Protein AF-A0A532E1U7-F1 (afdb_monomer)

pLDDT: mean 78.83, std 13.59, range [43.84, 97.12]

Foldseek 3Di:
DPPDDPVCCCVVVPCNVVVVVVVVVVVVVVVVVVVVVVVVVVVVVVPPDPPVVPPDD

Sequence (57 aa):
MRWGSWSEFLAMGGYGLYVWISFGVTMLSMVGEVLALRRRHAAAVGDIPAPLARTDV

Solvent-accessible surface area (backbone atoms only — not comparable to full-atom values): 3522 Å² total; per-residue (Å²): 136,81,80,72,50,75,66,46,65,58,54,38,89,76,52,24,62,59,54,54,48,53,53,48,50,53,50,50,52,54,51,50,51,52,52,51,50,53,53,51,49,56,5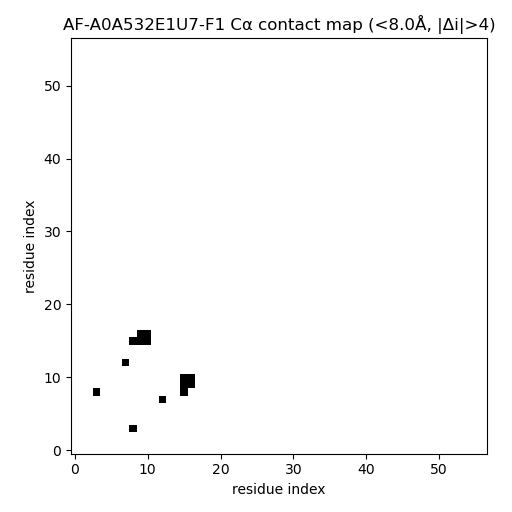1,54,66,73,61,60,71,79,67,82,83,67,78,78,129

Radius of gyration: 23.72 Å; Cα contacts (8 Å, |Δi|>4): 7; chains: 1; bounding box: 43×20×66 Å

Structure (mmCIF, N/CA/C/O backbone):
data_AF-A0A532E1U7-F1
#
_entry.id   AF-A0A532E1U7-F1
#
loop_
_atom_site.group_PDB
_atom_site.id
_atom_site.type_symbol
_atom_site.label_atom_id
_atom_site.label_alt_id
_atom_site.label_comp_id
_atom_site.label_asym_id
_atom_site.label_entity_id
_atom_site.label_seq_id
_atom_site.pdbx_PDB_ins_code
_atom_site.Cartn_x
_atom_site.Cartn_y
_atom_site.Cartn_z
_atom_site.occupancy
_atom_site.B_iso_or_equiv
_atom_site.auth_seq_id
_atom_site.auth_comp_id
_atom_site.auth_asym_id
_atom_site.auth_atom_id
_atom_site.pdbx_PDB_model_num
ATOM 1 N N . MET A 1 1 ? -19.743 -16.399 20.973 1.00 43.84 1 MET A N 1
ATOM 2 C CA . MET A 1 1 ? -18.596 -15.780 20.274 1.00 43.84 1 MET A CA 1
ATOM 3 C C . MET A 1 1 ? -19.163 -14.779 19.281 1.00 43.84 1 MET A C 1
ATOM 5 O O . MET A 1 1 ? -19.753 -15.192 18.294 1.00 43.84 1 MET A O 1
ATOM 9 N N . ARG A 1 2 ? -19.133 -13.482 19.606 1.00 51.88 2 ARG A N 1
ATOM 10 C CA . ARG A 1 2 ? -19.605 -12.422 18.704 1.00 51.88 2 ARG A CA 1
ATOM 11 C C . ARG A 1 2 ? -18.389 -12.023 17.883 1.00 51.88 2 ARG A C 1
ATOM 13 O O . ARG A 1 2 ? -17.488 -11.399 18.428 1.00 51.88 2 ARG A O 1
ATOM 20 N N . TRP A 1 3 ? -18.317 -12.487 16.639 1.00 58.75 3 TRP A N 1
ATOM 21 C CA . TRP A 1 3 ? -17.346 -11.962 15.688 1.00 58.75 3 TRP A CA 1
ATOM 22 C C . 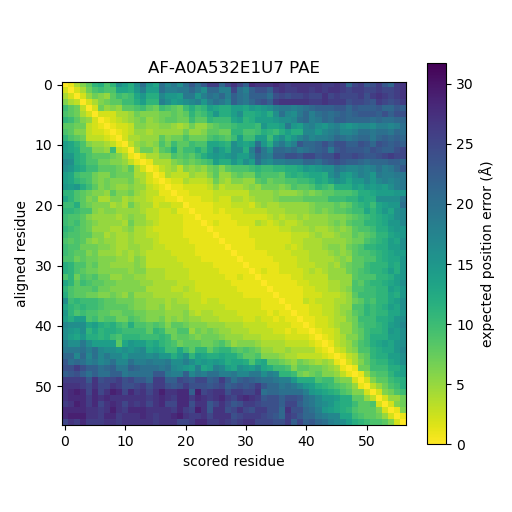TRP A 1 3 ? -17.654 -10.474 15.550 1.00 58.75 3 TRP A C 1
ATOM 24 O O . TRP A 1 3 ? -18.693 -10.100 15.000 1.00 58.75 3 TRP A O 1
ATOM 34 N N . GLY A 1 4 ? -16.811 -9.657 16.175 1.00 61.88 4 GLY A N 1
ATOM 35 C CA . GLY A 1 4 ? -16.879 -8.217 16.060 1.00 61.88 4 GLY A CA 1
ATOM 36 C C . GLY A 1 4 ? -16.747 -7.856 14.590 1.00 61.88 4 GLY A C 1
ATOM 37 O O . GLY A 1 4 ? -15.908 -8.407 13.882 1.00 61.88 4 GLY A O 1
ATOM 38 N N . SER A 1 5 ? -17.675 -7.057 14.095 1.00 71.00 5 SER A N 1
ATOM 39 C CA . SER A 1 5 ? -17.884 -6.816 12.666 1.00 71.00 5 SER A CA 1
ATOM 40 C C . SER A 1 5 ? -16.599 -6.412 11.919 1.00 71.00 5 SER A C 1
ATOM 42 O O . SER A 1 5 ? -15.644 -5.920 12.515 1.00 71.00 5 SER A O 1
ATO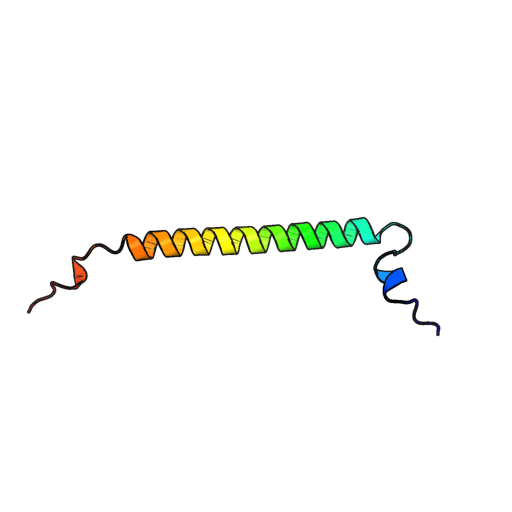M 44 N N . TRP A 1 6 ? -16.593 -6.503 10.583 1.00 66.88 6 TRP A N 1
ATOM 45 C CA . TRP A 1 6 ? -15.530 -5.915 9.745 1.00 66.88 6 TRP A CA 1
ATOM 46 C C . TRP A 1 6 ? -15.208 -4.456 10.120 1.00 66.88 6 TRP A C 1
ATOM 48 O O . TRP A 1 6 ? -14.058 -4.032 10.035 1.00 66.88 6 TRP A O 1
ATOM 58 N N . SER A 1 7 ? -16.205 -3.714 10.616 1.00 67.50 7 SER A N 1
ATOM 59 C CA . SER A 1 7 ? -16.040 -2.349 11.112 1.00 67.50 7 SER A CA 1
ATOM 60 C C . SER A 1 7 ? -15.131 -2.251 12.341 1.00 67.50 7 SER A C 1
ATOM 62 O O . SER A 1 7 ? -14.426 -1.258 12.461 1.00 67.50 7 SER A O 1
ATOM 64 N N . GLU A 1 8 ? -15.097 -3.245 13.233 1.00 70.50 8 GLU A N 1
ATOM 65 C CA . GLU A 1 8 ? -14.183 -3.272 14.390 1.00 70.50 8 GLU A CA 1
ATOM 66 C C . GLU A 1 8 ? -12.749 -3.620 13.985 1.00 70.50 8 GLU A C 1
ATOM 68 O O . GLU A 1 8 ? -11.806 -3.194 14.642 1.00 70.50 8 GLU A O 1
ATOM 73 N N . PHE A 1 9 ? -12.566 -4.334 12.873 1.00 67.88 9 PHE A N 1
ATOM 74 C CA . PHE A 1 9 ? -11.244 -4.601 12.299 1.00 67.88 9 PHE A CA 1
ATOM 75 C C . PHE A 1 9 ? -10.652 -3.353 11.622 1.00 67.88 9 PHE A C 1
ATOM 77 O O . PHE A 1 9 ? -9.451 -3.096 11.681 1.00 67.88 9 PHE A O 1
ATOM 84 N N . LEU 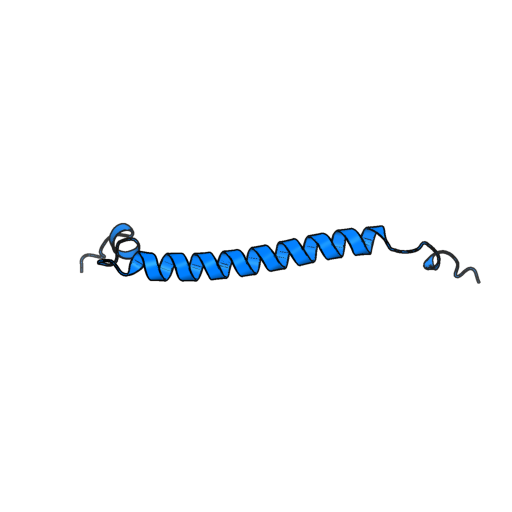A 1 10 ? -11.508 -2.538 11.002 1.00 69.44 10 LEU A N 1
ATOM 85 C CA . LEU A 1 10 ? -11.143 -1.226 10.462 1.00 69.44 10 LEU A CA 1
ATOM 86 C C . LEU A 1 10 ? -10.950 -0.184 11.574 1.00 69.44 10 LEU A C 1
ATOM 88 O O . LEU A 1 10 ? -10.005 0.602 11.531 1.00 69.44 10 LEU A O 1
ATOM 92 N N . ALA A 1 11 ? -11.805 -0.213 12.595 1.00 67.94 11 ALA A N 1
ATOM 93 C CA . ALA A 1 11 ? -11.800 0.703 13.728 1.00 67.94 11 ALA A CA 1
ATOM 94 C C . ALA A 1 11 ? -11.245 0.046 15.004 1.00 67.94 11 ALA A C 1
ATOM 96 O O . ALA A 1 11 ? -11.795 0.279 16.078 1.00 67.94 11 ALA A O 1
ATOM 97 N N . MET A 1 12 ? -10.173 -0.760 14.892 1.00 65.69 12 MET A N 1
ATOM 98 C CA . MET A 1 12 ? -9.503 -1.474 16.001 1.00 65.69 12 MET A CA 1
ATOM 99 C C . MET A 1 12 ? -9.024 -0.506 17.095 1.00 65.69 12 MET A C 1
ATOM 101 O O . MET A 1 12 ? -7.845 -0.168 17.146 1.00 65.69 12 MET A O 1
ATOM 105 N N . GLY A 1 13 ? -9.925 0.014 17.928 1.00 65.50 13 GLY A N 1
ATOM 106 C CA . GLY A 1 13 ? -9.646 0.830 19.113 1.00 65.50 13 GLY A CA 1
ATOM 107 C C . GLY A 1 13 ? -8.658 1.997 18.950 1.00 65.50 13 GLY A C 1
ATOM 108 O O . GLY A 1 13 ? -8.086 2.414 19.948 1.00 65.50 13 GLY A O 1
ATOM 109 N N . GLY A 1 14 ? -8.411 2.497 17.729 1.00 69.50 14 GLY A N 1
ATOM 110 C CA . GLY A 1 14 ? -7.405 3.530 17.422 1.00 69.50 14 GLY A CA 1
ATOM 111 C C . GLY A 1 14 ? -6.156 3.061 16.651 1.00 69.50 14 GLY A C 1
ATOM 112 O O . GLY A 1 14 ? -5.479 3.891 16.050 1.00 69.50 14 GLY A O 1
ATOM 113 N N . TYR A 1 15 ? -5.874 1.756 16.568 1.00 72.38 15 TYR A N 1
ATOM 114 C CA . TYR A 1 15 ? -4.686 1.207 15.884 1.00 72.38 15 TYR A CA 1
ATOM 115 C C . TYR A 1 15 ? -4.887 0.896 14.397 1.00 72.38 15 TYR A C 1
ATOM 117 O O . TYR A 1 15 ? -3.911 0.807 13.652 1.00 72.38 15 TYR A O 1
ATOM 125 N N . GLY A 1 16 ? -6.137 0.761 13.941 1.00 76.56 16 GLY A N 1
ATOM 126 C CA . GLY A 1 16 ? -6.448 0.442 12.542 1.00 76.56 16 GLY A CA 1
ATOM 127 C C . GLY A 1 16 ? -5.833 1.441 11.556 1.00 76.56 16 GLY A C 1
ATOM 128 O O . GLY A 1 16 ? -5.264 1.037 10.547 1.00 76.56 16 GLY A O 1
ATOM 129 N N . LEU A 1 17 ? -5.843 2.736 11.893 1.00 77.50 17 LEU A N 1
ATOM 130 C CA . LEU A 1 17 ? -5.216 3.794 11.092 1.00 77.50 17 LEU A CA 1
ATOM 131 C C . LEU A 1 17 ? -3.729 3.532 10.822 1.00 77.50 17 LEU A C 1
ATOM 133 O O . LEU A 1 17 ? -3.273 3.729 9.699 1.00 77.50 17 LEU A O 1
ATOM 137 N N . TYR A 1 18 ? -2.987 3.055 11.825 1.00 79.69 18 TYR A N 1
ATOM 138 C CA . TYR A 1 18 ? -1.557 2.776 11.691 1.00 79.69 18 TYR A CA 1
ATOM 139 C C . TYR A 1 18 ? -1.314 1.632 10.703 1.00 79.69 18 TYR A C 1
ATOM 141 O O . TYR A 1 18 ? -0.504 1.752 9.788 1.00 79.69 18 TYR A O 1
ATOM 149 N N . VAL A 1 19 ? -2.082 0.550 10.846 1.00 84.31 19 VAL A N 1
ATOM 150 C CA . VAL A 1 19 ? -1.993 -0.633 9.985 1.00 84.31 19 VAL A CA 1
ATOM 151 C C . VAL A 1 19 ? -2.352 -0.267 8.546 1.00 84.31 19 VAL A C 1
ATOM 153 O O . VAL A 1 19 ? -1.555 -0.479 7.634 1.00 84.31 19 VAL A O 1
ATOM 156 N N . TRP A 1 20 ? -3.514 0.350 8.336 1.00 86.94 20 TRP A N 1
ATOM 157 C CA . TRP A 1 20 ? -3.992 0.701 7.000 1.00 86.94 20 TRP A CA 1
ATOM 158 C C . TRP A 1 20 ? -3.079 1.695 6.283 1.00 86.94 20 TRP A C 1
ATOM 160 O O . TRP A 1 20 ? -2.870 1.548 5.080 1.00 86.94 20 TRP A O 1
ATOM 170 N N . ILE A 1 21 ? -2.477 2.653 6.997 1.00 89.19 21 ILE A N 1
ATOM 171 C CA . ILE A 1 21 ? -1.484 3.552 6.396 1.00 89.19 21 ILE A CA 1
ATOM 172 C C . ILE A 1 21 ? -0.208 2.793 6.024 1.00 89.19 21 ILE A C 1
ATOM 174 O O . ILE A 1 21 ? 0.276 2.985 4.913 1.00 89.19 21 ILE A O 1
ATOM 178 N N . SER A 1 22 ? 0.323 1.905 6.872 1.00 91.00 22 SER A N 1
ATOM 179 C CA . SER A 1 22 ? 1.504 1.104 6.512 1.00 91.00 22 SER A CA 1
ATOM 180 C C . SER A 1 22 ? 1.255 0.243 5.271 1.00 91.00 22 SER A C 1
ATOM 182 O O . SER A 1 22 ? 2.054 0.277 4.336 1.00 91.00 22 SER A O 1
ATOM 184 N N . PHE A 1 23 ? 0.115 -0.453 5.210 1.00 91.75 23 PHE A N 1
ATOM 185 C CA . PHE A 1 23 ? -0.285 -1.215 4.024 1.00 91.75 23 PHE A CA 1
ATOM 186 C C . PHE A 1 23 ? -0.483 -0.314 2.799 1.00 91.75 23 PHE A C 1
ATOM 188 O O . PHE A 1 23 ? -0.045 -0.665 1.705 1.00 91.75 23 PHE A O 1
ATOM 195 N N . GLY A 1 24 ? -1.088 0.863 2.976 1.00 94.31 24 GLY A N 1
ATOM 196 C CA . GLY A 1 24 ? -1.255 1.856 1.917 1.00 94.31 24 GLY A CA 1
ATOM 197 C C . GLY A 1 24 ? 0.078 2.360 1.363 1.00 94.31 24 GLY A C 1
ATOM 198 O O . GLY A 1 24 ? 0.239 2.436 0.148 1.00 94.31 24 GLY A O 1
ATOM 199 N N . VAL A 1 25 ? 1.059 2.636 2.227 1.00 95.69 25 VAL A N 1
ATOM 200 C CA . VAL A 1 25 ? 2.413 3.047 1.825 1.00 95.69 25 VAL A CA 1
ATOM 201 C C . VAL A 1 25 ? 3.122 1.919 1.078 1.00 95.69 25 VAL A C 1
ATOM 203 O O . VAL A 1 25 ? 3.694 2.164 0.019 1.00 95.69 25 VAL A O 1
ATOM 206 N N . THR A 1 26 ? 3.049 0.676 1.562 1.00 95.38 26 THR A N 1
ATOM 207 C CA . THR A 1 26 ? 3.630 -0.476 0.854 1.00 95.38 26 THR A CA 1
ATOM 208 C C . THR A 1 26 ? 2.996 -0.670 -0.525 1.00 95.38 26 THR A C 1
ATOM 210 O O . THR A 1 26 ? 3.712 -0.808 -1.518 1.00 95.38 26 THR A O 1
ATOM 213 N N . MET A 1 27 ? 1.663 -0.624 -0.605 1.00 96.19 27 MET A N 1
ATOM 214 C CA . MET A 1 27 ? 0.912 -0.714 -1.859 1.00 96.19 27 MET A CA 1
ATOM 215 C C . MET A 1 27 ? 1.321 0.406 -2.825 1.00 96.19 27 MET A C 1
ATOM 217 O O . MET A 1 27 ? 1.573 0.147 -4.001 1.00 96.19 27 MET A O 1
ATOM 221 N N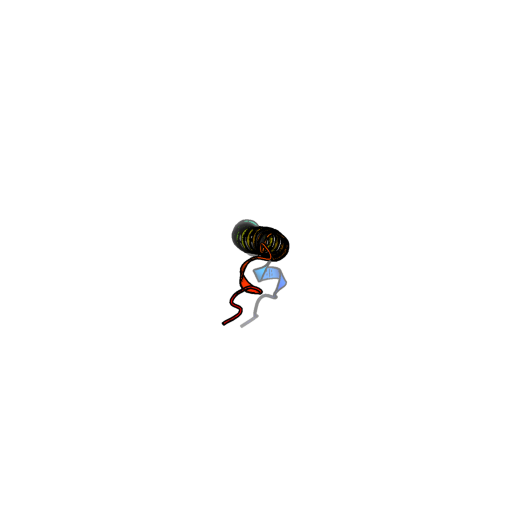 . LEU A 1 28 ? 1.441 1.640 -2.329 1.00 96.88 28 LEU A N 1
ATOM 222 C CA . LEU A 1 28 ? 1.854 2.795 -3.121 1.00 96.88 28 LEU A CA 1
ATOM 223 C C . LEU A 1 28 ? 3.272 2.624 -3.674 1.00 96.88 28 LEU A C 1
ATOM 225 O O . LEU A 1 28 ? 3.491 2.894 -4.854 1.00 96.88 28 LEU A O 1
ATOM 229 N N . SER A 1 29 ? 4.210 2.132 -2.864 1.00 96.44 29 SER A N 1
ATOM 230 C CA . SER A 1 29 ? 5.578 1.847 -3.306 1.00 96.44 29 SER A CA 1
ATOM 231 C C . SER A 1 29 ? 5.609 0.784 -4.405 1.00 96.44 29 SER A C 1
ATOM 233 O O . SER A 1 29 ? 6.234 1.002 -5.442 1.00 96.44 29 SER A O 1
ATOM 235 N N . MET A 1 30 ? 4.878 -0.326 -4.239 1.00 96.81 30 MET A N 1
ATOM 236 C CA . MET A 1 30 ? 4.793 -1.367 -5.274 1.00 96.81 30 MET A CA 1
ATOM 237 C C . MET A 1 30 ? 4.191 -0.828 -6.576 1.00 96.81 30 MET A C 1
ATOM 239 O O . MET A 1 30 ? 4.733 -1.063 -7.655 1.00 96.81 30 MET A O 1
ATOM 243 N N . VAL A 1 31 ? 3.091 -0.074 -6.493 1.00 97.12 31 VAL A N 1
ATOM 244 C CA . VAL A 1 31 ? 2.455 0.538 -7.670 1.00 97.12 31 VAL A CA 1
ATOM 245 C C . VAL A 1 31 ? 3.398 1.539 -8.339 1.00 97.12 31 VAL A C 1
ATOM 247 O O . VAL A 1 31 ? 3.511 1.541 -9.566 1.00 97.12 31 VAL A O 1
ATOM 250 N N . GLY A 1 32 ? 4.103 2.355 -7.555 1.00 96.81 32 GLY A N 1
ATOM 251 C CA . GLY A 1 32 ? 5.103 3.296 -8.052 1.00 96.81 32 GLY A CA 1
ATOM 252 C C . GLY A 1 32 ? 6.213 2.598 -8.836 1.00 96.81 32 GLY A C 1
ATOM 253 O O . GLY A 1 32 ? 6.535 3.019 -9.950 1.00 96.81 32 GLY A O 1
ATOM 254 N N . GLU A 1 33 ? 6.736 1.493 -8.309 1.00 95.69 33 GLU A N 1
ATOM 255 C CA . GLU A 1 33 ? 7.770 0.697 -8.971 1.00 95.69 33 GLU A CA 1
ATOM 256 C C . GLU A 1 33 ? 7.265 0.083 -10.284 1.00 95.69 33 GLU A C 1
ATOM 258 O O . GLU A 1 33 ? 7.911 0.211 -11.328 1.00 95.69 33 GLU A O 1
ATOM 263 N N . VAL A 1 34 ? 6.064 -0.504 -10.270 1.00 95.50 34 VAL A N 1
ATOM 264 C CA . VAL A 1 34 ? 5.425 -1.074 -11.467 1.00 95.50 34 VAL A CA 1
ATOM 265 C C . VAL A 1 34 ? 5.205 -0.002 -12.534 1.00 95.50 34 VAL A C 1
ATOM 267 O O . VAL A 1 34 ? 5.493 -0.227 -13.710 1.00 95.50 34 VAL A O 1
ATOM 270 N N . LEU A 1 35 ? 4.725 1.183 -12.156 1.00 95.31 35 LEU A N 1
ATOM 271 C CA . LEU A 1 35 ? 4.541 2.292 -13.091 1.00 95.31 35 LEU A CA 1
ATOM 272 C C . LEU A 1 35 ? 5.879 2.776 -13.662 1.00 95.31 35 LEU A C 1
ATOM 274 O O . LEU A 1 35 ? 5.975 3.009 -14.869 1.00 95.31 35 LEU A O 1
ATOM 278 N N . ALA A 1 36 ? 6.919 2.891 -12.835 1.00 93.94 36 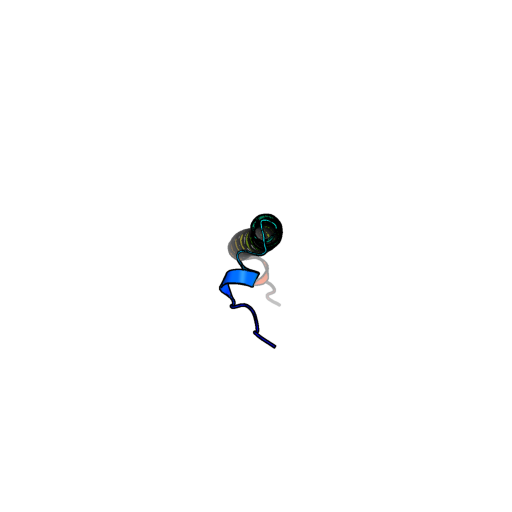ALA A N 1
ATOM 279 C CA . ALA A 1 36 ? 8.256 3.267 -13.285 1.00 93.94 36 ALA A CA 1
ATOM 280 C C . ALA A 1 36 ? 8.835 2.240 -14.273 1.00 93.94 36 ALA A C 1
ATOM 282 O O . ALA A 1 36 ? 9.351 2.623 -15.326 1.00 93.94 36 ALA A O 1
ATOM 283 N N . LEU A 1 37 ? 8.685 0.946 -13.983 1.00 93.19 37 LEU A N 1
ATOM 284 C CA . LEU A 1 37 ? 9.071 -0.150 -14.873 1.00 93.19 37 LEU A CA 1
ATOM 285 C C . LEU A 1 37 ? 8.323 -0.089 -16.205 1.00 93.19 37 LEU A C 1
ATOM 287 O O . LEU A 1 37 ? 8.952 -0.145 -17.259 1.00 93.19 37 LEU A O 1
ATOM 291 N N . ARG A 1 38 ? 6.999 0.102 -16.183 1.00 92.56 38 ARG A N 1
ATOM 292 C CA . ARG A 1 38 ? 6.190 0.213 -17.410 1.00 92.56 38 ARG A CA 1
ATOM 293 C C . ARG A 1 38 ? 6.617 1.400 -18.271 1.00 92.56 38 ARG A C 1
ATOM 295 O O . ARG A 1 38 ? 6.714 1.257 -19.487 1.00 92.56 38 ARG A O 1
ATOM 302 N N . ARG A 1 39 ? 6.927 2.545 -17.654 1.00 90.06 39 ARG A N 1
ATOM 303 C CA . ARG A 1 39 ? 7.441 3.731 -18.362 1.00 90.06 39 ARG A CA 1
ATOM 304 C C . ARG A 1 39 ? 8.804 3.467 -19.003 1.00 90.06 39 ARG A C 1
ATOM 306 O O . ARG A 1 39 ? 9.001 3.829 -20.157 1.00 90.06 39 ARG A O 1
ATOM 313 N N . ARG A 1 40 ? 9.720 2.812 -18.283 1.00 87.56 40 ARG A N 1
ATOM 314 C CA . 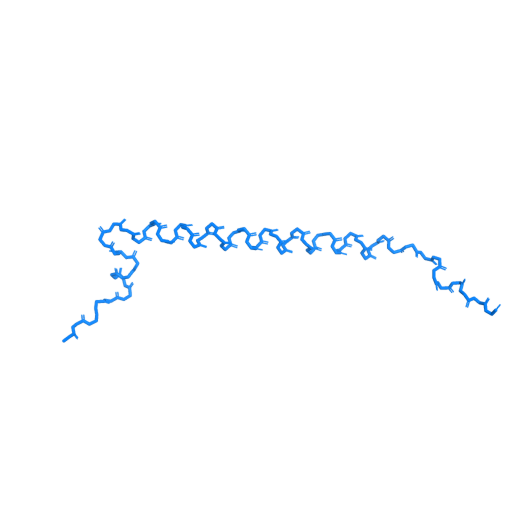ARG A 1 40 ? 11.046 2.432 -18.807 1.00 87.56 40 ARG A CA 1
ATOM 315 C C . ARG A 1 40 ? 10.943 1.421 -19.943 1.00 87.56 40 ARG A C 1
ATOM 317 O O . ARG A 1 40 ? 11.627 1.572 -20.944 1.00 87.56 40 ARG A O 1
ATOM 324 N N . HIS A 1 41 ? 10.063 0.433 -19.813 1.00 86.38 41 HIS A N 1
ATOM 325 C CA . HIS A 1 41 ? 9.831 -0.561 -20.855 1.00 86.38 41 HIS A CA 1
ATOM 326 C C . HIS A 1 41 ? 9.240 0.076 -22.119 1.00 86.38 41 HIS A C 1
ATOM 328 O O . HIS A 1 41 ? 9.703 -0.204 -23.217 1.00 86.38 41 HIS A O 1
ATOM 334 N N . ALA A 1 42 ? 8.258 0.972 -21.978 1.00 85.50 42 ALA A N 1
ATOM 335 C CA . ALA A 1 42 ? 7.701 1.707 -23.114 1.00 85.50 42 ALA A CA 1
ATOM 336 C C . ALA A 1 42 ? 8.762 2.565 -23.826 1.00 85.50 42 ALA A C 1
ATOM 338 O O . ALA A 1 42 ? 8.793 2.595 -25.053 1.00 85.50 42 ALA A O 1
ATOM 339 N N . ALA A 1 43 ? 9.655 3.211 -23.067 1.00 83.69 43 ALA A N 1
ATOM 340 C CA . ALA A 1 43 ? 10.772 3.964 -23.632 1.00 83.69 43 ALA A CA 1
ATOM 341 C C . ALA A 1 43 ? 11.768 3.048 -24.365 1.00 83.69 43 ALA A C 1
ATOM 343 O O . ALA A 1 43 ? 12.104 3.321 -25.507 1.00 83.69 43 ALA A O 1
ATOM 344 N N . ALA A 1 44 ? 12.173 1.928 -23.757 1.00 81.50 44 ALA A N 1
ATOM 345 C CA . ALA A 1 44 ? 13.137 0.995 -24.345 1.00 81.50 44 ALA A CA 1
ATOM 346 C C . ALA A 1 44 ? 12.613 0.275 -25.601 1.00 81.50 44 ALA A C 1
ATOM 348 O O . ALA A 1 44 ? 13.386 0.009 -26.515 1.00 81.50 44 ALA A O 1
ATOM 349 N N . VAL A 1 45 ? 11.310 -0.025 -25.672 1.00 81.19 45 VAL A N 1
ATOM 350 C CA . VAL A 1 45 ? 10.681 -0.595 -26.880 1.00 81.19 45 VAL A CA 1
ATOM 351 C C . VAL A 1 45 ? 10.624 0.426 -28.017 1.00 81.19 45 VAL A C 1
ATOM 353 O O . VAL A 1 45 ? 10.793 0.054 -29.174 1.00 81.19 45 VAL A O 1
ATOM 356 N N . GLY A 1 46 ? 10.405 1.707 -27.706 1.00 77.44 46 GLY A N 1
ATOM 357 C CA . GLY A 1 46 ? 10.435 2.779 -28.705 1.00 77.44 46 GLY A CA 1
ATOM 358 C C . GLY A 1 46 ? 11.836 3.072 -29.245 1.00 77.44 46 GLY A C 1
ATOM 359 O O . GLY A 1 46 ? 11.959 3.551 -30.367 1.00 77.44 46 GLY A O 1
ATOM 360 N N . ASP A 1 47 ? 12.869 2.750 -28.465 1.00 72.19 47 ASP A N 1
ATOM 361 C CA . ASP A 1 47 ? 14.271 3.042 -28.770 1.00 72.19 47 ASP A CA 1
ATOM 362 C C . ASP A 1 47 ? 15.019 1.864 -29.404 1.00 72.19 47 ASP A C 1
ATOM 364 O O . ASP A 1 47 ? 16.230 1.959 -29.575 1.00 72.19 47 ASP A O 1
ATOM 368 N N . ILE A 1 48 ? 14.337 0.755 -29.748 1.00 73.81 48 ILE A N 1
ATOM 369 C CA . ILE A 1 48 ? 14.957 -0.370 -30.466 1.00 73.81 48 ILE A CA 1
ATOM 370 C C . ILE A 1 48 ? 15.507 0.175 -31.789 1.00 73.81 48 ILE A C 1
ATOM 372 O O . ILE A 1 48 ? 14.726 0.464 -32.703 1.00 73.81 48 ILE A O 1
ATOM 376 N N . PRO A 1 49 ? 16.837 0.311 -31.938 1.00 68.75 49 PRO A N 1
ATOM 377 C CA . PRO A 1 49 ? 17.395 0.793 -33.177 1.00 68.75 49 PRO A CA 1
ATOM 378 C C . PRO A 1 49 ? 17.145 -0.299 -34.222 1.00 68.75 49 PRO A C 1
ATOM 380 O O . PRO A 1 49 ? 17.328 -1.492 -33.966 1.00 68.75 49 PRO A O 1
ATOM 383 N N . ALA A 1 50 ? 16.774 0.106 -35.433 1.00 71.06 50 ALA A N 1
ATOM 384 C CA . ALA A 1 50 ? 16.542 -0.783 -36.567 1.00 71.06 50 ALA A CA 1
ATOM 385 C C . ALA A 1 50 ? 17.762 -1.547 -37.184 1.00 71.06 50 ALA A C 1
ATOM 387 O O . ALA A 1 50 ? 17.581 -2.082 -38.278 1.00 71.06 50 ALA A O 1
ATOM 388 N N . PRO A 1 51 ? 18.988 -1.672 -36.608 1.00 63.41 51 PRO A N 1
ATOM 389 C CA . PRO A 1 51 ? 20.061 -2.448 -37.247 1.00 63.41 51 PRO A CA 1
ATOM 390 C C . PRO A 1 51 ? 19.940 -3.980 -37.244 1.00 63.41 51 PRO A C 1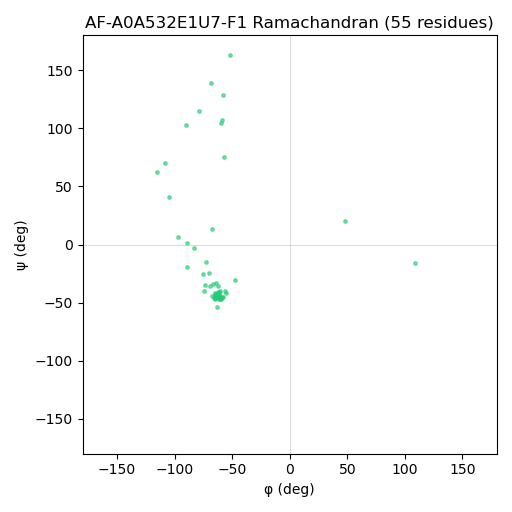
ATOM 392 O O . PRO A 1 51 ? 20.654 -4.612 -38.013 1.00 63.41 51 PRO A O 1
ATOM 395 N N . LEU A 1 52 ? 19.077 -4.613 -36.437 1.00 69.56 52 LEU A N 1
ATOM 396 C CA . LEU A 1 52 ? 19.037 -6.092 -36.358 1.00 69.56 52 LEU A CA 1
ATOM 397 C C . LEU A 1 52 ? 18.205 -6.772 -37.463 1.00 69.56 52 LEU A C 1
ATOM 399 O O . LEU A 1 52 ? 18.185 -7.994 -37.540 1.00 69.56 52 LEU A O 1
ATOM 403 N N . ALA A 1 53 ? 17.554 -5.999 -38.339 1.00 64.19 53 ALA A N 1
ATOM 404 C CA . ALA A 1 53 ? 16.879 -6.516 -39.535 1.00 64.19 53 ALA A CA 1
ATOM 405 C C . ALA A 1 53 ? 17.804 -6.591 -40.768 1.00 64.19 53 ALA A C 1
ATOM 407 O O . ALA A 1 53 ? 17.355 -6.987 -41.837 1.00 64.19 53 ALA A O 1
ATOM 408 N N . ARG A 1 54 ? 19.084 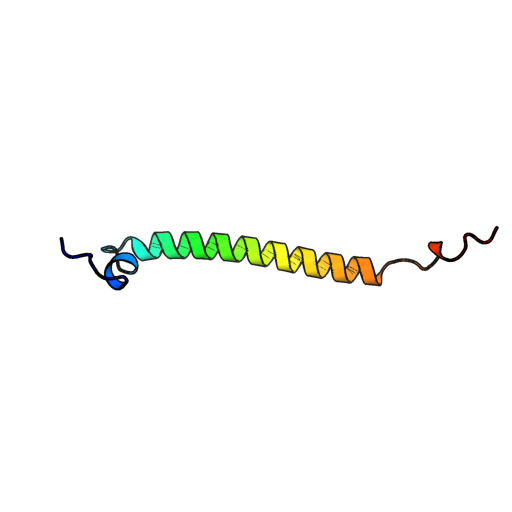-6.214 -40.619 1.00 69.44 54 ARG A N 1
ATOM 409 C CA . ARG A 1 54 ? 20.136 -6.344 -41.636 1.00 69.44 54 ARG A CA 1
ATOM 410 C C . ARG A 1 54 ? 21.210 -7.315 -41.147 1.00 69.44 54 ARG A C 1
ATOM 412 O O . ARG A 1 54 ? 22.364 -6.953 -40.944 1.00 69.44 54 ARG A O 1
ATOM 419 N N . THR A 1 55 ? 20.818 -8.558 -40.924 1.00 62.78 55 THR A N 1
ATOM 420 C CA . THR A 1 55 ? 21.740 -9.687 -41.087 1.00 62.78 55 THR A CA 1
ATOM 421 C C . THR A 1 55 ? 21.291 -10.416 -42.341 1.00 62.78 55 THR A C 1
ATOM 423 O O . THR A 1 55 ? 20.676 -11.479 -42.281 1.00 62.78 55 THR A O 1
ATOM 426 N N . ASP A 1 56 ? 21.514 -9.756 -43.474 1.00 64.19 56 ASP A N 1
ATOM 427 C CA . ASP A 1 56 ? 21.428 -10.368 -44.788 1.00 64.19 56 ASP A CA 1
ATOM 428 C C . ASP A 1 56 ? 22.743 -11.143 -44.974 1.00 64.19 56 ASP A C 1
ATOM 430 O O . ASP A 1 56 ? 23.797 -10.513 -44.987 1.00 64.19 56 ASP A O 1
ATOM 434 N N . VAL A 1 57 ? 22.635 -12.479 -45.058 1.00 61.22 57 VAL A N 1
ATOM 435 C CA . VAL A 1 57 ? 23.574 -13.468 -45.652 1.00 61.22 57 VAL A CA 1
ATOM 436 C C . VAL A 1 57 ? 25.075 -13.381 -45.350 1.00 61.22 57 VAL A C 1
ATOM 438 O O . VAL A 1 57 ? 25.772 -12.490 -45.877 1.00 61.22 57 VAL A O 1
#

Mean predicted aligned error: 10.91 Å

Secondary structure (DSSP, 8-state):
-----HHHHHTSTT-HHHHHHHHHHHHHHHHHHHHHHHHHHHHHHHT--GGGG----